Protein AF-A0A7S4S576-F1 (afdb_monomer)

pLDDT: mean 77.35, std 20.19, range [38.25, 96.44]

Structure (mmCIF, N/CA/C/O backbone):
data_AF-A0A7S4S576-F1
#
_entry.id   AF-A0A7S4S576-F1
#
loop_
_atom_site.group_PDB
_atom_site.id
_atom_site.type_symbol
_atom_site.label_atom_id
_atom_site.label_alt_id
_atom_site.label_comp_id
_atom_site.label_asym_id
_atom_site.label_entity_id
_atom_site.label_seq_id
_atom_site.pdbx_PDB_ins_code
_atom_site.Cartn_x
_atom_site.Cartn_y
_atom_site.Cartn_z
_atom_site.occupancy
_atom_site.B_iso_or_equiv
_atom_site.auth_seq_id
_atom_site.auth_comp_id
_atom_site.auth_asym_id
_atom_site.auth_atom_id
_atom_site.pdbx_PDB_model_num
ATOM 1 N N . SER A 1 1 ? 53.114 -14.884 49.083 1.00 39.44 1 SER A N 1
ATOM 2 C CA . SER A 1 1 ? 52.001 -15.703 48.583 1.00 39.44 1 SER A CA 1
ATOM 3 C C . SER A 1 1 ? 50.934 -14.810 47.983 1.00 39.44 1 SER A C 1
ATOM 5 O O . SER A 1 1 ? 50.549 -13.855 48.638 1.00 39.44 1 SER A O 1
ATOM 7 N N . SER A 1 2 ? 50.512 -15.163 46.766 1.00 42.34 2 SER A N 1
ATOM 8 C CA . SER A 1 2 ? 49.166 -14.981 46.192 1.00 42.34 2 SER A CA 1
ATOM 9 C C . SER A 1 2 ? 48.692 -13.582 45.751 1.00 42.34 2 SER A C 1
ATOM 11 O O . SER A 1 2 ? 48.389 -12.721 46.567 1.00 42.34 2 SER A O 1
ATOM 13 N N . LEU A 1 3 ? 48.513 -13.432 44.429 1.00 50.12 3 LEU A N 1
ATOM 14 C CA . LEU A 1 3 ? 47.457 -12.611 43.800 1.00 50.12 3 LEU A CA 1
ATOM 15 C C . LEU A 1 3 ? 46.070 -13.240 44.092 1.00 50.12 3 LEU A C 1
ATOM 17 O O . LEU A 1 3 ? 46.025 -14.435 44.406 1.00 50.12 3 LEU A O 1
ATOM 21 N N . PRO A 1 4 ? 44.949 -12.490 43.978 1.00 52.59 4 PRO A N 1
ATOM 22 C CA . PRO A 1 4 ? 44.206 -12.462 42.706 1.00 52.59 4 PRO A CA 1
ATOM 23 C C . PRO A 1 4 ? 43.511 -11.126 42.338 1.00 52.59 4 PRO A C 1
ATOM 25 O O . PRO A 1 4 ? 43.405 -10.187 43.119 1.00 52.59 4 PRO A O 1
ATOM 28 N N . SER A 1 5 ? 43.059 -11.104 41.082 1.00 44.25 5 SER A N 1
ATOM 29 C CA . SER A 1 5 ? 42.403 -10.067 40.274 1.00 44.25 5 SER A CA 1
ATOM 30 C C . SER A 1 5 ? 40.964 -9.690 40.681 1.00 44.25 5 SER A C 1
ATOM 32 O O . SER A 1 5 ? 40.234 -10.549 41.161 1.00 44.25 5 SER A O 1
ATOM 34 N N . THR A 1 6 ? 40.502 -8.469 40.348 1.00 47.59 6 THR A N 1
ATOM 35 C CA . THR A 1 6 ? 39.430 -8.141 39.354 1.00 47.59 6 THR A CA 1
ATOM 36 C C . THR A 1 6 ? 38.684 -6.814 39.619 1.00 47.59 6 THR A C 1
ATOM 38 O O . THR A 1 6 ? 38.317 -6.509 40.743 1.00 47.59 6 THR A O 1
ATOM 41 N N . SER A 1 7 ? 38.483 -6.067 38.517 1.00 45.81 7 SER A N 1
ATOM 42 C CA . SER A 1 7 ? 37.299 -5.311 38.042 1.00 45.81 7 SER A CA 1
ATOM 43 C C . SER A 1 7 ? 36.368 -4.578 39.027 1.00 45.81 7 SER A C 1
ATOM 45 O O . SER A 1 7 ? 35.829 -5.186 39.938 1.00 45.81 7 SER A O 1
ATOM 47 N N . PHE A 1 8 ? 36.063 -3.302 38.747 1.00 42.88 8 PHE A N 1
ATOM 48 C CA . PHE A 1 8 ? 34.756 -2.824 38.237 1.00 42.88 8 PHE A CA 1
ATOM 49 C C . PHE A 1 8 ? 34.680 -1.287 38.331 1.00 42.88 8 PHE A C 1
ATOM 51 O O . PHE A 1 8 ? 34.781 -0.701 39.405 1.00 42.88 8 PHE A O 1
ATOM 58 N N . GLN A 1 9 ? 34.502 -0.631 37.183 1.00 48.75 9 GLN A N 1
ATOM 59 C CA . GLN A 1 9 ? 34.238 0.807 37.065 1.00 48.75 9 GLN A CA 1
ATOM 60 C C . GLN A 1 9 ? 32.725 1.063 37.202 1.00 48.75 9 GLN A C 1
ATOM 62 O O . GLN A 1 9 ? 31.952 0.357 36.551 1.00 48.75 9 GLN A O 1
ATOM 67 N N . PRO A 1 10 ? 32.277 2.069 37.970 1.00 40.66 10 PRO A N 1
ATOM 68 C CA . PRO A 1 10 ? 30.879 2.480 37.971 1.00 40.66 10 PRO A CA 1
ATOM 69 C C . PRO A 1 10 ? 30.550 3.407 36.790 1.00 40.66 10 PRO A C 1
ATOM 71 O O . PRO A 1 10 ? 31.317 4.302 36.433 1.00 40.66 10 PRO A O 1
ATOM 74 N N . SER A 1 11 ? 29.381 3.165 36.198 1.00 46.47 11 SER A N 1
ATOM 75 C CA . SER A 1 11 ? 28.742 3.964 35.154 1.00 46.47 11 SER A CA 1
ATOM 76 C C . SER A 1 11 ? 28.080 5.220 35.724 1.00 46.47 11 SER A C 1
ATOM 78 O O . SER A 1 11 ? 27.386 5.149 36.737 1.00 46.47 11 SER A O 1
ATOM 80 N N . SER A 1 12 ? 28.183 6.335 35.004 1.00 41.62 12 SER A N 1
ATOM 81 C CA . SER A 1 12 ? 27.237 7.450 35.108 1.00 41.62 12 SER A CA 1
ATOM 82 C C . SER A 1 12 ? 27.223 8.265 33.809 1.00 41.62 12 SER A C 1
ATOM 84 O O . SER A 1 12 ? 28.162 8.979 33.475 1.00 41.62 12 SER A O 1
ATOM 86 N N . SER A 1 13 ? 26.126 8.146 33.063 1.00 48.62 13 SER A N 1
ATOM 87 C CA . SER A 1 13 ? 25.618 9.182 32.153 1.00 48.62 13 SER A CA 1
ATOM 88 C C . SER A 1 13 ? 24.365 9.763 32.818 1.00 48.62 13 SER A C 1
ATOM 90 O O . SER A 1 13 ? 23.641 8.990 33.454 1.00 48.62 13 SER A O 1
ATOM 92 N N . PRO A 1 14 ? 24.105 11.084 32.744 1.00 46.09 14 PRO A N 1
ATOM 93 C CA . PRO A 1 14 ? 23.394 11.605 31.569 1.00 46.09 14 PRO A CA 1
ATOM 94 C C . PRO A 1 14 ? 23.724 13.056 31.131 1.00 46.09 14 PRO A C 1
ATOM 96 O O . PRO A 1 14 ? 24.272 13.851 31.886 1.00 46.09 14 PRO A O 1
ATOM 99 N N . SER A 1 15 ? 23.258 13.358 29.906 1.00 44.56 15 SER A N 1
ATOM 100 C CA . SER A 1 15 ? 22.878 14.650 29.291 1.00 44.56 15 SER A CA 1
ATOM 101 C C . SER A 1 15 ? 23.902 15.782 29.150 1.00 44.56 15 SER A C 1
ATOM 103 O O . SER A 1 15 ? 24.387 16.322 30.135 1.00 44.56 15 SER A O 1
ATOM 105 N N . THR A 1 16 ? 24.093 16.285 27.918 1.00 38.25 16 THR A N 1
ATOM 106 C CA . THR A 1 16 ? 23.452 17.520 27.383 1.00 38.25 16 THR A CA 1
ATOM 107 C C . THR A 1 16 ? 23.857 17.718 25.902 1.00 38.25 16 THR A C 1
ATOM 109 O O . THR A 1 16 ? 25.014 17.512 25.548 1.00 38.25 16 THR A O 1
ATOM 112 N N . ALA A 1 17 ? 22.908 18.088 25.030 1.00 42.53 17 ALA A N 1
ATOM 113 C CA . ALA A 1 17 ? 23.120 18.429 23.610 1.00 42.53 17 ALA A CA 1
ATOM 114 C C . ALA A 1 17 ? 23.932 19.738 23.423 1.00 42.53 17 ALA A C 1
ATOM 116 O O . ALA A 1 17 ? 24.035 20.522 24.368 1.00 42.53 17 ALA A O 1
ATOM 117 N N . PRO A 1 18 ? 24.458 20.032 22.213 1.00 40.47 18 PRO A N 1
ATOM 118 C CA . PRO A 1 18 ? 23.674 20.896 21.323 1.00 40.47 18 PRO A CA 1
ATOM 119 C C . PRO A 1 18 ? 23.782 20.587 19.815 1.00 40.47 18 PRO A C 1
ATOM 121 O O . PRO A 1 18 ? 24.703 19.944 19.321 1.00 40.47 18 PRO A O 1
ATOM 124 N N . SER A 1 19 ? 22.793 21.122 19.099 1.00 52.09 19 SER A N 1
ATOM 125 C CA . SER A 1 19 ? 22.670 21.221 17.644 1.00 52.09 19 SER A CA 1
ATOM 126 C C . SER A 1 19 ? 23.897 21.876 16.992 1.00 52.09 19 SER A C 1
ATOM 128 O O . SER A 1 19 ? 24.362 22.917 17.456 1.00 52.09 19 SER A O 1
ATOM 130 N N . SER A 1 20 ? 24.409 21.301 15.901 1.00 41.75 20 SER A N 1
ATOM 131 C CA . SER A 1 20 ? 25.356 21.959 14.988 1.00 41.75 20 SER A CA 1
ATOM 132 C C . SER A 1 20 ? 25.255 21.345 13.591 1.00 41.75 20 SER A C 1
ATOM 134 O O . SER A 1 20 ? 25.774 20.270 13.306 1.00 41.75 20 SER A O 1
ATOM 136 N N . GLN A 1 21 ? 24.554 22.063 12.723 1.00 51.69 21 GLN A N 1
ATOM 137 C CA . GLN A 1 21 ? 24.575 21.909 11.274 1.00 51.69 21 GLN A CA 1
ATOM 138 C C . GLN A 1 21 ? 25.981 22.247 10.738 1.00 51.69 21 GLN A C 1
ATOM 140 O O . GLN A 1 21 ? 26.511 23.295 11.109 1.00 51.69 21 GLN A O 1
ATOM 145 N N . PRO A 1 22 ? 26.594 21.453 9.842 1.00 43.06 22 PRO A N 1
ATOM 146 C CA . PRO A 1 22 ? 27.801 21.892 9.158 1.00 43.06 22 PRO A CA 1
ATOM 147 C C . PRO A 1 22 ? 27.434 22.657 7.878 1.00 43.06 22 PRO A C 1
ATOM 149 O O . PRO A 1 22 ? 26.971 22.087 6.893 1.00 43.06 22 PRO A O 1
ATOM 152 N N . THR A 1 23 ? 27.669 23.968 7.877 1.00 51.59 23 THR A N 1
ATOM 153 C CA . THR A 1 23 ? 27.892 24.752 6.654 1.00 51.59 23 THR A CA 1
ATOM 154 C C . THR A 1 23 ? 29.330 24.545 6.196 1.00 51.59 23 THR A C 1
ATOM 156 O O . THR A 1 23 ? 30.249 24.990 6.882 1.00 51.59 23 THR A O 1
ATOM 159 N N . ILE A 1 24 ? 29.543 23.932 5.030 1.00 48.00 24 ILE A N 1
ATOM 160 C CA . ILE A 1 24 ? 30.829 24.019 4.328 1.00 48.00 24 ILE A CA 1
ATOM 161 C C . ILE A 1 24 ? 30.565 24.508 2.909 1.00 48.00 24 ILE A C 1
ATOM 163 O O . ILE A 1 24 ? 30.046 23.801 2.049 1.00 48.00 24 ILE A O 1
ATOM 167 N N . SER A 1 25 ? 30.903 25.779 2.730 1.00 46.66 25 SER A N 1
ATOM 168 C CA . SER A 1 25 ? 31.017 26.459 1.453 1.00 46.66 25 SER A CA 1
ATOM 169 C C . SER A 1 25 ? 32.201 25.884 0.671 1.00 46.66 25 SER A C 1
ATOM 171 O O . SER A 1 25 ? 33.268 25.666 1.243 1.00 46.66 25 SER A O 1
ATOM 173 N N . SER A 1 26 ? 32.003 25.718 -0.641 1.00 57.19 26 SER A N 1
ATOM 174 C CA . SER A 1 26 ? 33.016 25.609 -1.707 1.00 57.19 26 SER A CA 1
ATOM 175 C C . SER A 1 26 ? 34.068 24.488 -1.620 1.00 57.19 26 SER A C 1
ATOM 177 O O . SER A 1 26 ? 35.038 24.638 -0.892 1.00 57.19 26 SER A O 1
ATOM 179 N N . LEU A 1 27 ? 33.924 23.441 -2.458 1.00 47.84 27 LEU A N 1
ATOM 180 C CA . LEU A 1 27 ? 34.977 22.641 -3.140 1.00 47.84 27 LEU A CA 1
ATOM 181 C C . LEU A 1 27 ? 34.299 21.636 -4.126 1.00 47.84 27 LEU A C 1
ATOM 183 O O . LEU A 1 27 ? 33.087 21.439 -4.031 1.00 47.84 27 LEU A O 1
ATOM 187 N N . PRO A 1 28 ? 35.003 21.106 -5.151 1.00 45.19 28 PRO A N 1
ATOM 188 C CA . PRO A 1 28 ? 34.437 20.805 -6.469 1.00 45.19 28 PRO A CA 1
ATOM 189 C C . PRO A 1 28 ? 33.533 19.571 -6.492 1.00 45.19 28 PRO A C 1
ATOM 191 O O . PRO A 1 28 ? 33.747 18.607 -5.757 1.00 45.19 28 PRO A O 1
ATOM 194 N N . SER A 1 29 ? 32.561 19.599 -7.408 1.00 52.09 29 SER A N 1
ATOM 195 C CA . SER A 1 29 ? 31.660 18.502 -7.764 1.00 52.09 29 SER A CA 1
ATOM 196 C C . SER A 1 29 ? 32.436 17.227 -8.096 1.00 52.09 29 SER A C 1
ATOM 198 O O . SER A 1 29 ? 32.754 16.953 -9.249 1.00 52.09 29 SER A O 1
ATOM 200 N N . THR A 1 30 ? 32.728 16.429 -7.076 1.00 42.47 30 THR A N 1
ATOM 201 C CA . THR A 1 30 ? 33.168 15.049 -7.245 1.00 42.47 30 THR A CA 1
ATOM 202 C C . THR A 1 30 ? 31.976 14.216 -6.824 1.00 42.47 30 THR A C 1
ATOM 204 O O . THR A 1 30 ? 31.694 14.053 -5.640 1.00 42.47 30 THR A O 1
ATOM 207 N N . SER A 1 31 ? 31.197 13.796 -7.817 1.00 55.12 31 SER A N 1
ATOM 208 C CA . SER A 1 31 ? 30.020 12.952 -7.666 1.00 55.12 31 SER A CA 1
ATOM 209 C C . SER A 1 31 ? 30.418 11.587 -7.103 1.00 55.12 31 SER A C 1
ATOM 211 O O . SER A 1 31 ? 30.562 10.612 -7.836 1.00 55.12 31 SER A O 1
ATOM 213 N N . PHE A 1 32 ? 30.589 11.507 -5.788 1.00 52.88 32 PHE A N 1
ATOM 214 C CA . PHE A 1 32 ? 30.505 10.255 -5.054 1.00 52.88 32 PHE A CA 1
ATOM 215 C C . PHE A 1 32 ? 29.022 9.944 -4.848 1.00 52.88 32 PHE A C 1
ATOM 217 O O . PHE A 1 32 ? 28.446 10.192 -3.793 1.00 52.88 32 PHE A O 1
ATOM 224 N N . GLN A 1 33 ? 28.375 9.435 -5.897 1.00 58.28 33 GLN A N 1
ATOM 225 C CA . GLN A 1 33 ? 27.157 8.659 -5.700 1.00 58.28 33 GLN A CA 1
ATOM 226 C C . GLN A 1 33 ? 27.573 7.331 -5.057 1.00 58.28 33 GLN A C 1
ATOM 228 O O . GLN A 1 33 ? 28.319 6.582 -5.693 1.00 58.28 33 GLN A O 1
ATOM 233 N N . PRO A 1 34 ? 27.106 6.980 -3.846 1.00 48.50 34 PRO A N 1
ATOM 234 C CA . PRO A 1 34 ? 27.117 5.582 -3.450 1.00 48.50 34 PRO A CA 1
ATOM 235 C C . PRO A 1 34 ? 26.225 4.833 -4.450 1.00 48.50 34 PRO A C 1
ATOM 237 O O . PRO A 1 34 ? 25.020 5.060 -4.517 1.00 48.50 34 PRO A O 1
ATOM 240 N N . SER A 1 35 ? 26.825 3.982 -5.286 1.00 59.03 35 SER A N 1
ATOM 241 C CA . SER A 1 35 ? 26.147 3.236 -6.360 1.00 59.03 35 SER A CA 1
ATOM 242 C C . SER A 1 35 ? 25.267 2.084 -5.857 1.00 59.03 35 SER A C 1
ATOM 244 O O . SER A 1 35 ? 24.901 1.188 -6.610 1.00 59.03 35 SER A O 1
ATOM 246 N N . SER A 1 36 ? 24.920 2.085 -4.578 1.00 56.31 36 SER A N 1
ATOM 247 C CA . SER A 1 36 ? 24.069 1.083 -3.953 1.00 56.31 36 SER A CA 1
ATOM 248 C C . SER A 1 36 ? 23.255 1.787 -2.882 1.00 56.31 36 SER A C 1
ATOM 250 O O . SER A 1 36 ? 23.717 2.009 -1.764 1.00 56.31 36 SER A O 1
ATOM 252 N N . SER A 1 37 ? 22.037 2.194 -3.247 1.00 56.44 37 SER A N 1
ATOM 253 C CA . SER A 1 37 ? 21.024 2.530 -2.252 1.00 56.44 37 SER A CA 1
ATOM 254 C C . SER A 1 37 ? 20.954 1.367 -1.258 1.00 56.44 37 SER A C 1
ATOM 256 O O . SER A 1 37 ? 20.862 0.217 -1.697 1.00 56.44 37 SER A O 1
ATOM 258 N N . PRO A 1 38 ? 21.061 1.619 0.055 1.00 61.25 38 PRO A N 1
ATOM 259 C CA . PRO A 1 38 ? 20.952 0.542 1.021 1.00 61.25 38 PRO A CA 1
ATOM 260 C C . PRO A 1 38 ? 19.567 -0.098 0.887 1.00 61.25 38 PRO A C 1
ATOM 262 O O . PRO A 1 38 ? 18.600 0.584 0.556 1.00 61.25 38 PRO A O 1
ATOM 265 N N . SER A 1 39 ? 19.461 -1.401 1.138 1.00 58.50 39 SER A N 1
ATOM 266 C CA . SER A 1 39 ? 18.234 -2.185 0.916 1.00 58.50 39 SER A CA 1
ATOM 267 C C . SER A 1 39 ? 17.010 -1.697 1.701 1.00 58.50 39 SER A C 1
ATOM 269 O O . SER A 1 39 ? 15.892 -2.074 1.374 1.00 58.50 39 SER A O 1
ATOM 271 N N . TRP A 1 40 ? 17.209 -0.858 2.721 1.00 62.50 40 TRP A N 1
ATOM 272 C CA . TRP A 1 40 ? 16.141 -0.236 3.505 1.00 62.50 40 TRP A CA 1
ATOM 273 C C . TRP A 1 40 ? 15.643 1.098 2.921 1.00 62.50 40 TRP A C 1
ATOM 275 O O . TRP A 1 40 ? 14.611 1.611 3.348 1.00 62.50 40 TRP A O 1
ATOM 285 N N . ALA A 1 41 ? 16.353 1.688 1.954 1.00 78.62 41 ALA A N 1
ATOM 286 C CA . ALA A 1 41 ? 15.941 2.943 1.341 1.00 78.62 41 ALA A CA 1
ATOM 287 C C . ALA A 1 41 ? 14.837 2.704 0.301 1.00 78.62 41 ALA A C 1
ATOM 289 O O . ALA A 1 41 ? 15.038 2.005 -0.691 1.00 78.62 41 ALA A O 1
ATOM 290 N N . LEU A 1 42 ? 13.687 3.353 0.492 1.00 84.31 42 LEU A N 1
ATOM 291 C CA . LEU A 1 42 ? 12.585 3.322 -0.470 1.00 84.31 42 LEU A CA 1
ATOM 292 C C . LEU A 1 42 ? 12.989 3.988 -1.797 1.00 84.31 42 LEU A C 1
ATOM 294 O O . LEU A 1 42 ? 13.442 5.141 -1.814 1.00 84.31 42 LEU A O 1
ATOM 298 N N . SER A 1 43 ? 12.744 3.305 -2.915 1.00 87.00 43 SER A N 1
ATOM 299 C CA . SER A 1 43 ? 12.786 3.885 -4.259 1.00 87.00 43 SER A CA 1
ATOM 300 C C . SER A 1 43 ? 11.766 5.026 -4.405 1.00 87.00 43 SER A C 1
ATOM 302 O O . SER A 1 43 ? 10.801 5.119 -3.638 1.00 87.00 43 SER A O 1
ATOM 304 N N . PRO A 1 44 ? 11.917 5.905 -5.413 1.00 88.19 44 PRO A N 1
ATOM 305 C CA . PRO A 1 44 ? 10.939 6.959 -5.679 1.00 88.19 44 PRO A CA 1
ATOM 306 C C . PRO A 1 44 ? 9.510 6.436 -5.870 1.00 88.19 44 PRO A C 1
ATOM 308 O O . PRO A 1 44 ? 8.559 7.115 -5.491 1.00 88.19 44 PRO A O 1
ATOM 311 N N . THR A 1 45 ? 9.350 5.240 -6.439 1.00 87.56 45 THR A N 1
ATOM 312 C CA . THR A 1 45 ? 8.034 4.617 -6.608 1.00 87.56 45 THR A CA 1
ATOM 313 C C . THR A 1 45 ? 7.486 4.141 -5.271 1.00 87.56 45 THR A C 1
ATOM 315 O O . THR A 1 45 ? 6.377 4.524 -4.920 1.00 87.56 45 THR A O 1
ATOM 318 N N . GLN A 1 46 ? 8.288 3.427 -4.477 1.00 89.56 46 GLN A N 1
ATOM 319 C CA . GLN A 1 46 ? 7.892 2.959 -3.143 1.00 89.56 46 GLN A CA 1
ATOM 320 C C . GLN A 1 46 ? 7.489 4.106 -2.210 1.00 89.56 46 GLN A C 1
ATOM 322 O O . GLN A 1 46 ? 6.589 3.948 -1.389 1.00 89.56 46 GLN A O 1
ATOM 327 N N . LYS A 1 47 ? 8.121 5.281 -2.333 1.00 91.19 47 LYS A N 1
ATOM 328 C CA . LYS A 1 47 ? 7.709 6.481 -1.585 1.00 91.19 47 LYS A CA 1
ATOM 329 C C . LYS A 1 47 ? 6.286 6.910 -1.943 1.00 91.19 47 LYS A C 1
ATOM 331 O O . LYS A 1 47 ? 5.486 7.149 -1.046 1.00 91.19 47 LYS A O 1
ATOM 336 N N . LYS A 1 48 ? 5.952 6.939 -3.237 1.00 92.38 48 LYS A N 1
ATOM 337 C CA . LYS A 1 48 ? 4.595 7.259 -3.705 1.00 92.38 48 LYS A CA 1
ATOM 338 C C . LYS A 1 48 ? 3.585 6.195 -3.287 1.00 92.38 48 LYS A C 1
ATOM 340 O O . LYS A 1 48 ? 2.494 6.542 -2.857 1.00 92.38 48 LYS A O 1
ATOM 345 N N . GLU A 1 49 ? 3.947 4.915 -3.383 1.00 93.06 49 GLU A N 1
ATOM 346 C CA . GLU A 1 49 ? 3.092 3.814 -2.921 1.00 93.06 49 GLU A CA 1
ATOM 347 C C . GLU A 1 49 ? 2.784 3.968 -1.426 1.00 93.06 49 GLU A C 1
ATOM 349 O O . GLU A 1 49 ? 1.621 3.971 -1.031 1.00 93.06 49 GLU A O 1
ATOM 354 N N . ARG A 1 50 ? 3.812 4.222 -0.607 1.00 93.69 50 ARG A N 1
ATOM 355 C CA . ARG A 1 50 ? 3.661 4.480 0.829 1.00 93.69 50 ARG A CA 1
ATOM 356 C C . ARG A 1 50 ? 2.758 5.682 1.116 1.00 93.69 50 ARG A C 1
ATOM 358 O O . ARG A 1 50 ? 1.892 5.586 1.977 1.00 93.69 50 ARG A O 1
ATOM 365 N N . GLU A 1 51 ? 2.920 6.795 0.403 1.00 94.12 51 GLU A N 1
ATOM 366 C CA . GLU A 1 51 ? 2.042 7.970 0.539 1.00 94.12 51 GLU A CA 1
ATOM 367 C C . GLU A 1 51 ? 0.574 7.643 0.248 1.00 94.12 51 GLU A C 1
ATOM 369 O O . GLU A 1 51 ? -0.320 8.087 0.971 1.00 94.12 51 GLU A O 1
ATOM 374 N N . VAL A 1 52 ? 0.316 6.834 -0.780 1.00 94.81 52 VAL A N 1
ATOM 375 C CA . VAL A 1 52 ? -1.038 6.380 -1.118 1.00 94.81 52 VAL A CA 1
ATOM 376 C C . VAL A 1 52 ? -1.602 5.478 -0.031 1.00 94.81 52 VAL A C 1
ATOM 378 O O . VAL A 1 52 ? -2.744 5.676 0.376 1.00 94.81 52 VAL A O 1
ATOM 381 N N . LEU A 1 53 ? -0.810 4.541 0.493 1.00 94.75 53 LEU A N 1
ATOM 382 C CA . LEU A 1 53 ? -1.235 3.699 1.609 1.00 94.75 53 LEU A CA 1
ATOM 383 C C . LEU A 1 53 ? -1.577 4.559 2.840 1.00 94.75 53 LEU A C 1
ATOM 385 O O . LEU A 1 53 ? -2.664 4.424 3.393 1.00 94.75 53 LEU A O 1
ATOM 389 N N . MET A 1 54 ? -0.750 5.542 3.208 1.00 94.88 54 MET A N 1
ATOM 390 C CA . MET A 1 54 ? -1.069 6.470 4.309 1.00 94.88 54 MET A CA 1
ATOM 391 C C . MET A 1 54 ? -2.364 7.267 4.061 1.00 94.88 54 MET A C 1
ATOM 393 O O . MET A 1 54 ? -3.137 7.527 4.989 1.00 94.88 54 MET A O 1
ATOM 397 N N . LYS A 1 55 ? -2.662 7.622 2.805 1.00 94.88 55 LYS A N 1
ATOM 398 C CA . LYS A 1 55 ? -3.958 8.217 2.445 1.00 94.88 55 LYS A CA 1
ATOM 399 C C . LYS A 1 55 ? -5.115 7.236 2.616 1.00 94.88 55 LYS A C 1
ATOM 401 O O . LYS A 1 55 ? -6.162 7.644 3.106 1.00 94.88 55 LYS A O 1
ATOM 406 N N . ILE A 1 56 ? -4.959 5.963 2.250 1.00 93.62 56 ILE A N 1
ATOM 407 C CA . ILE A 1 56 ? -5.989 4.934 2.488 1.00 93.62 56 ILE A CA 1
ATOM 408 C C . ILE A 1 56 ? -6.250 4.812 3.987 1.00 93.62 56 ILE A C 1
ATOM 410 O O . ILE A 1 56 ? -7.403 4.876 4.406 1.00 93.62 56 ILE A O 1
ATOM 414 N N . PHE A 1 57 ? -5.188 4.725 4.788 1.00 95.06 57 PHE A N 1
ATOM 415 C CA . PHE A 1 57 ? -5.272 4.674 6.244 1.00 95.06 57 PHE A CA 1
ATOM 416 C C . PHE A 1 57 ? -6.091 5.839 6.804 1.00 95.06 57 PHE A C 1
ATOM 418 O O . PHE A 1 57 ? -7.116 5.640 7.447 1.00 95.06 57 PHE A O 1
ATOM 425 N N . THR A 1 58 ? -5.698 7.072 6.491 1.00 95.31 58 THR A N 1
ATOM 426 C CA . THR A 1 58 ? -6.378 8.271 7.007 1.00 95.31 58 THR A CA 1
ATOM 427 C C . THR A 1 58 ? -7.809 8.433 6.477 1.00 95.31 58 THR A C 1
ATOM 429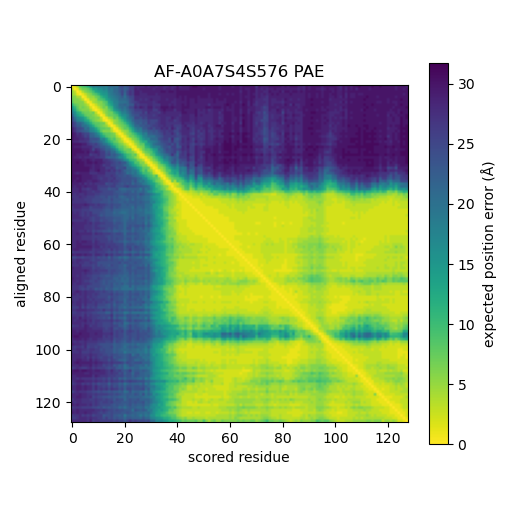 O O . THR A 1 58 ? -8.699 8.808 7.234 1.00 95.31 58 THR A O 1
ATOM 432 N N . SER A 1 59 ? -8.067 8.111 5.205 1.00 95.31 59 SER A N 1
ATOM 433 C CA . SER A 1 59 ? -9.392 8.267 4.571 1.00 95.31 59 SER A CA 1
ATOM 434 C C . SER A 1 59 ? -10.409 7.184 4.929 1.00 95.31 59 SER A C 1
ATOM 436 O O . SER A 1 59 ? -11.609 7.409 4.763 1.00 95.31 59 SER A O 1
ATOM 438 N N . THR A 1 60 ? -9.954 6.027 5.413 1.00 94.44 60 THR A N 1
ATOM 439 C CA . THR A 1 60 ? -10.833 4.911 5.798 1.00 94.44 60 THR A CA 1
ATOM 440 C C . THR A 1 60 ? -10.849 4.646 7.305 1.00 94.44 60 THR A C 1
ATOM 442 O O . THR A 1 60 ? -11.249 3.566 7.748 1.00 94.44 60 THR A O 1
ATOM 445 N N . GLY A 1 61 ? -10.419 5.632 8.098 1.00 94.38 61 GLY A N 1
ATOM 446 C CA . GLY A 1 61 ? -10.498 5.587 9.556 1.00 94.38 61 GLY A CA 1
ATOM 447 C C . GLY A 1 61 ? -9.523 4.602 10.198 1.00 94.38 61 GLY A C 1
ATOM 448 O O . GLY A 1 61 ? -9.912 3.910 11.131 1.00 94.38 61 GLY A O 1
ATOM 449 N N . GLY A 1 62 ? -8.279 4.558 9.716 1.00 93.62 62 GLY A N 1
ATOM 450 C CA . GLY A 1 62 ? -7.185 3.661 10.113 1.00 93.62 62 GLY A CA 1
ATOM 451 C C . GLY A 1 62 ? -6.986 3.417 11.605 1.00 93.62 62 GLY A C 1
ATOM 452 O O . GLY A 1 62 ? -6.638 2.315 12.025 1.00 93.62 62 GLY A O 1
ATOM 453 N N . GLU A 1 63 ? -7.258 4.425 12.427 1.00 93.62 63 GLU A N 1
ATOM 454 C CA . GLU A 1 63 ? -7.176 4.320 13.887 1.00 93.62 63 GLU A CA 1
ATOM 455 C C . GLU A 1 63 ? -8.247 3.397 14.495 1.00 93.62 63 GLU A C 1
ATOM 457 O O . GLU A 1 63 ? -8.072 2.904 15.603 1.00 93.62 63 GLU A O 1
ATOM 462 N N . ASN A 1 64 ? -9.346 3.150 13.775 1.00 95.06 64 ASN A N 1
ATOM 463 C CA . ASN A 1 64 ? -10.473 2.313 14.201 1.00 95.06 64 ASN A CA 1
ATOM 464 C C . ASN A 1 64 ? -10.502 0.947 13.501 1.00 95.06 64 ASN A C 1
ATOM 466 O O . ASN A 1 64 ? -11.478 0.206 13.638 1.00 95.06 64 ASN A O 1
ATOM 470 N N . TRP A 1 65 ? -9.480 0.626 12.707 1.00 95.94 65 TRP A N 1
ATOM 471 C CA . TRP A 1 65 ? -9.372 -0.690 12.091 1.00 95.94 65 TRP A CA 1
ATOM 472 C C . TRP A 1 65 ? -9.181 -1.770 13.155 1.00 95.94 65 TRP A C 1
ATOM 474 O O . TRP A 1 65 ? -8.663 -1.508 14.240 1.00 95.94 65 TRP A O 1
ATOM 484 N N . LEU A 1 66 ? -9.595 -2.997 12.839 1.00 96.44 66 LEU A N 1
ATOM 485 C CA . LEU A 1 66 ? -9.404 -4.127 13.753 1.00 96.44 66 LEU A CA 1
ATOM 486 C C . LEU A 1 66 ? -7.921 -4.479 13.905 1.00 96.44 66 LEU A C 1
ATOM 488 O O . LEU A 1 66 ? -7.485 -4.806 15.005 1.00 96.44 66 LEU A O 1
ATOM 492 N N . ASP A 1 67 ? -7.172 -4.407 12.807 1.00 95.62 67 ASP A N 1
ATOM 493 C CA . ASP A 1 67 ? -5.728 -4.589 12.776 1.00 95.62 67 ASP A CA 1
ATOM 494 C C . ASP A 1 67 ? -5.091 -3.525 11.872 1.00 95.62 67 ASP A C 1
ATOM 496 O O . ASP A 1 67 ? -5.343 -3.454 10.665 1.00 95.62 67 ASP A O 1
ATOM 500 N N . ASN A 1 68 ? -4.289 -2.659 12.482 1.00 95.12 68 ASN A N 1
ATOM 501 C CA . ASN A 1 68 ? -3.491 -1.636 11.818 1.00 95.12 68 ASN A CA 1
ATOM 502 C C . ASN A 1 68 ? -1.995 -1.797 12.115 1.00 95.12 68 ASN A C 1
ATOM 504 O O . ASN A 1 68 ? -1.236 -0.832 12.031 1.00 95.12 68 ASN A O 1
ATOM 508 N N . THR A 1 69 ? -1.554 -3.014 12.436 1.00 94.88 69 THR A N 1
ATOM 509 C CA . THR A 1 69 ? -0.158 -3.292 12.788 1.00 94.88 69 THR A CA 1
ATOM 510 C C . THR A 1 69 ? 0.804 -2.809 11.697 1.00 94.88 69 THR A C 1
ATOM 512 O O . THR A 1 69 ? 0.615 -3.092 10.509 1.00 94.88 69 THR A O 1
ATOM 515 N N . GLY A 1 70 ? 1.821 -2.049 12.109 1.00 93.19 70 GLY A N 1
ATOM 516 C CA . GLY A 1 70 ? 2.858 -1.479 11.242 1.00 93.19 70 GLY A CA 1
ATOM 517 C C . GLY A 1 70 ? 2.432 -0.229 10.464 1.00 93.19 70 GLY A C 1
ATOM 518 O O . GLY A 1 70 ? 3.284 0.536 10.014 1.00 93.19 70 GLY A O 1
ATOM 519 N N . TRP A 1 71 ? 1.134 0.049 10.316 1.00 94.62 71 TRP A N 1
ATOM 520 C CA . TRP A 1 71 ? 0.680 1.223 9.571 1.00 94.62 71 TRP A CA 1
ATOM 521 C C . TRP A 1 71 ? 1.181 2.518 10.220 1.00 94.62 71 TRP A C 1
ATOM 523 O O . TRP A 1 71 ? 1.131 2.680 11.433 1.00 94.62 71 TRP A O 1
ATOM 533 N N . MET A 1 72 ? 1.640 3.462 9.390 1.00 90.88 72 MET A N 1
ATOM 534 C CA . MET A 1 72 ? 2.240 4.746 9.802 1.00 90.88 72 MET A CA 1
ATOM 535 C C . MET A 1 72 ? 3.607 4.649 10.511 1.00 90.88 72 MET A C 1
ATOM 537 O O . MET A 1 72 ? 4.192 5.691 10.801 1.00 90.88 72 MET A O 1
ATOM 541 N N . GLU A 1 73 ? 4.184 3.457 10.699 1.00 89.94 73 GLU A N 1
ATOM 542 C CA . GLU A 1 73 ? 5.514 3.304 11.306 1.00 89.94 73 GLU A CA 1
ATOM 543 C C . GLU A 1 73 ? 6.628 3.791 10.367 1.00 89.94 73 GLU A C 1
ATOM 545 O O . GLU A 1 73 ? 6.850 3.252 9.279 1.00 89.94 73 GLU A O 1
ATOM 550 N N . GLU A 1 74 ? 7.361 4.835 10.764 1.00 83.69 74 GLU A N 1
ATOM 551 C CA . GLU A 1 74 ? 8.420 5.459 9.949 1.00 83.69 74 GLU A CA 1
ATOM 552 C C . GLU A 1 74 ? 9.592 4.516 9.665 1.00 83.69 74 GLU A C 1
ATOM 554 O O . GLU A 1 74 ? 10.146 4.527 8.563 1.00 83.69 74 GLU A O 1
ATOM 559 N N . ASN A 1 75 ? 9.912 3.664 10.639 1.00 84.69 75 ASN A N 1
ATOM 560 C CA . ASN A 1 75 ? 11.066 2.768 10.609 1.00 84.69 75 ASN A CA 1
ATOM 561 C C . ASN A 1 75 ? 10.805 1.451 9.866 1.00 84.69 75 ASN A C 1
ATOM 563 O O . ASN A 1 75 ? 11.742 0.683 9.656 1.00 84.69 75 ASN A O 1
ATOM 567 N N . GLU A 1 76 ? 9.558 1.189 9.476 1.00 86.50 76 GLU A N 1
ATOM 568 C CA . GLU A 1 76 ? 9.147 -0.068 8.859 1.00 86.50 76 GLU A CA 1
ATOM 569 C C . GLU A 1 76 ? 8.846 0.113 7.366 1.00 86.50 76 GLU A C 1
ATOM 571 O O . GLU A 1 76 ? 8.426 1.185 6.899 1.00 86.50 76 GLU A O 1
ATOM 576 N N . HIS A 1 77 ? 9.104 -0.935 6.582 1.00 89.94 77 HIS A N 1
ATOM 577 C CA . HIS A 1 77 ? 8.753 -0.930 5.173 1.00 89.94 77 HIS A CA 1
ATOM 578 C C . HIS A 1 77 ? 7.250 -1.174 5.041 1.00 89.94 77 HIS A C 1
ATOM 580 O O . HIS A 1 77 ? 6.692 -2.062 5.669 1.00 89.94 77 HIS A O 1
ATOM 586 N N . HIS A 1 78 ? 6.579 -0.459 4.139 1.00 92.12 78 HIS A N 1
ATOM 587 C CA . HIS A 1 78 ? 5.128 -0.597 3.955 1.00 92.12 78 HIS A CA 1
ATOM 588 C C . HIS A 1 78 ? 4.663 -1.987 3.482 1.00 92.12 78 HIS A C 1
ATOM 590 O O . HIS A 1 78 ? 3.469 -2.229 3.394 1.00 92.12 78 HIS A O 1
ATOM 596 N N . CYS A 1 79 ? 5.596 -2.882 3.152 1.00 92.44 79 CYS A N 1
ATOM 597 C CA . CYS A 1 79 ? 5.305 -4.265 2.770 1.00 92.44 79 CYS A CA 1
ATOM 598 C C . CYS A 1 79 ? 5.180 -5.187 3.984 1.00 92.44 79 CYS A C 1
ATOM 600 O O . CYS A 1 79 ? 4.691 -6.299 3.836 1.00 92.44 79 CYS A O 1
ATOM 602 N N . ASP A 1 80 ? 5.633 -4.724 5.148 1.00 93.06 80 ASP A N 1
ATOM 603 C CA . ASP A 1 80 ? 5.492 -5.424 6.421 1.00 93.06 80 ASP A CA 1
ATOM 604 C C . ASP A 1 80 ? 4.192 -5.006 7.138 1.00 93.06 80 ASP A C 1
ATOM 606 O O . ASP A 1 80 ? 3.798 -5.601 8.137 1.00 93.06 80 ASP A O 1
ATOM 610 N N . TRP A 1 81 ? 3.486 -3.998 6.607 1.00 95.25 81 TRP A N 1
ATOM 611 C CA . TRP A 1 81 ? 2.210 -3.538 7.147 1.00 95.25 81 TRP A CA 1
ATOM 612 C C . TRP A 1 81 ? 1.130 -4.602 7.007 1.00 95.25 81 TRP A C 1
ATOM 614 O O . TRP A 1 81 ? 1.051 -5.320 6.004 1.00 95.25 81 TRP A O 1
ATOM 624 N N . TYR A 1 82 ? 0.233 -4.645 7.992 1.00 95.25 82 TYR A N 1
ATOM 625 C CA . TYR A 1 82 ? -0.877 -5.583 7.979 1.00 95.25 82 TYR A CA 1
ATOM 626 C C . TYR A 1 82 ? -1.699 -5.465 6.689 1.00 95.25 82 TYR A C 1
ATOM 628 O O . TYR A 1 82 ? -2.173 -4.385 6.326 1.00 95.25 82 TYR A O 1
ATOM 636 N N . GLY A 1 83 ? -1.882 -6.601 6.015 1.00 94.88 83 GLY A N 1
ATOM 637 C CA . GLY A 1 83 ? -2.675 -6.694 4.796 1.00 94.88 83 GLY A CA 1
ATOM 638 C C . GLY A 1 83 ? -1.979 -6.173 3.540 1.00 94.88 83 GLY A C 1
ATOM 639 O O . GLY A 1 83 ? -2.619 -6.154 2.498 1.00 94.88 83 GLY A O 1
ATOM 640 N N . ILE A 1 84 ? -0.708 -5.768 3.574 1.00 95.88 84 ILE A N 1
ATOM 641 C CA . ILE A 1 84 ? 0.019 -5.367 2.363 1.00 95.88 84 ILE A CA 1
ATOM 642 C C . ILE A 1 84 ? 0.892 -6.519 1.880 1.00 95.88 84 ILE A C 1
ATOM 644 O O . ILE A 1 84 ? 1.692 -7.062 2.635 1.00 95.88 84 ILE A O 1
ATOM 648 N N . ALA A 1 85 ? 0.768 -6.878 0.602 1.00 94.12 85 ALA A N 1
ATOM 649 C CA . ALA A 1 85 ? 1.689 -7.804 -0.042 1.00 94.12 85 ALA A CA 1
ATOM 650 C C . ALA A 1 85 ? 2.436 -7.104 -1.172 1.00 94.12 85 ALA A C 1
ATOM 652 O O . ALA A 1 85 ? 1.850 -6.422 -2.022 1.00 94.12 85 ALA A O 1
ATOM 653 N N . CYS A 1 86 ? 3.744 -7.329 -1.209 1.00 92.38 86 CYS A N 1
ATOM 654 C CA . CYS A 1 86 ? 4.611 -6.776 -2.228 1.00 92.38 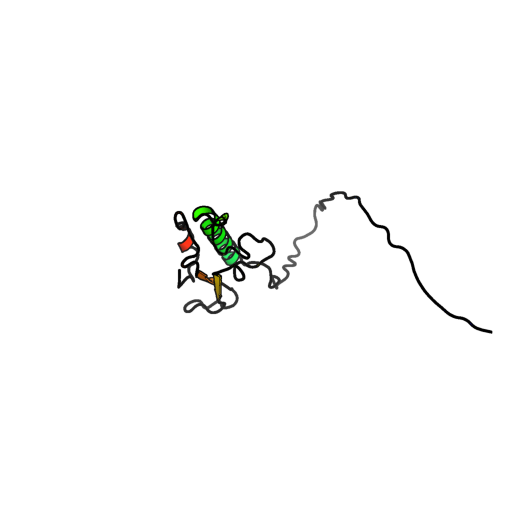86 CYS A CA 1
ATOM 655 C C . CYS A 1 86 ? 5.373 -7.857 -2.991 1.00 92.38 86 CYS A C 1
ATOM 657 O O . CYS A 1 86 ? 5.682 -8.921 -2.459 1.00 92.38 86 CYS A O 1
ATOM 659 N N . SER A 1 87 ? 5.722 -7.561 -4.241 1.00 90.00 87 SER A N 1
ATOM 660 C CA . SER A 1 87 ? 6.477 -8.464 -5.107 1.00 90.00 87 SER A CA 1
ATOM 661 C C . SER A 1 87 ? 7.583 -7.725 -5.853 1.00 90.00 87 SER A C 1
ATOM 663 O O . SER A 1 87 ? 7.408 -6.588 -6.289 1.00 90.00 87 SER A O 1
ATOM 665 N N . LEU A 1 88 ? 8.720 -8.403 -6.026 1.00 87.75 88 LEU A N 1
ATOM 666 C CA . LEU A 1 88 ? 9.802 -8.002 -6.937 1.00 87.75 88 LEU A CA 1
ATOM 667 C C . LEU A 1 88 ? 9.536 -8.439 -8.384 1.00 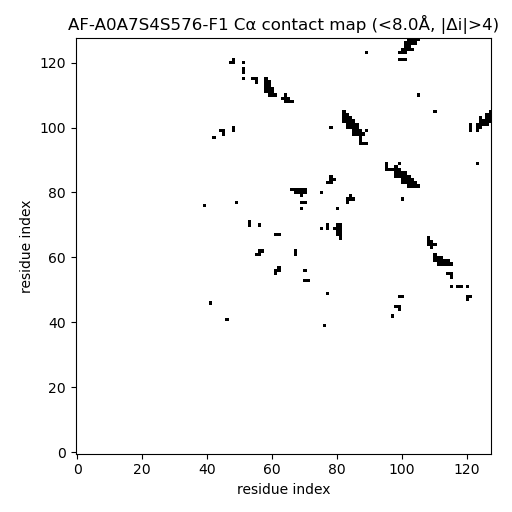87.75 88 LEU A C 1
ATOM 669 O O . LEU A 1 88 ? 10.149 -7.923 -9.317 1.00 87.75 88 LEU A O 1
ATOM 673 N N . TRP A 1 89 ? 8.651 -9.419 -8.579 1.00 85.75 89 TRP A N 1
ATOM 674 C CA . TRP A 1 89 ? 8.308 -9.945 -9.892 1.00 85.75 89 TRP A CA 1
ATOM 675 C C . TRP A 1 89 ? 6.916 -9.472 -10.297 1.00 85.75 89 TRP A C 1
ATOM 677 O O . TRP A 1 89 ? 5.900 -9.969 -9.802 1.00 85.75 89 TRP A O 1
ATOM 687 N N . ILE A 1 90 ? 6.886 -8.510 -11.218 1.00 85.00 90 ILE A N 1
ATOM 688 C CA . ILE A 1 90 ? 5.660 -7.963 -11.794 1.00 85.00 90 ILE A CA 1
ATOM 689 C C . ILE A 1 90 ? 5.602 -8.355 -13.277 1.00 85.00 90 ILE A C 1
ATOM 691 O O . ILE A 1 90 ? 6.355 -7.808 -14.081 1.00 85.00 90 ILE A O 1
ATOM 695 N N . PRO A 1 91 ? 4.720 -9.293 -13.675 1.00 81.75 91 PRO A N 1
ATOM 696 C CA . PRO A 1 91 ? 4.456 -9.594 -15.077 1.00 81.75 91 PRO A CA 1
ATOM 697 C C . PRO A 1 91 ? 4.281 -8.345 -15.939 1.00 81.75 91 PRO A C 1
ATOM 699 O O . PRO A 1 91 ? 3.463 -7.487 -15.620 1.00 81.75 91 PRO A O 1
ATOM 702 N N . GLY A 1 92 ? 5.035 -8.267 -17.035 1.00 79.50 92 GLY A N 1
ATOM 703 C CA . GLY A 1 92 ? 5.002 -7.133 -17.963 1.00 79.50 92 GLY A CA 1
ATOM 704 C C . GLY A 1 92 ? 5.972 -5.997 -17.626 1.00 79.50 92 GLY A C 1
ATOM 705 O O . GLY A 1 92 ? 6.182 -5.136 -18.475 1.00 79.50 92 GLY A O 1
ATOM 706 N N . LEU A 1 93 ? 6.612 -6.019 -16.453 1.00 78.50 93 LEU A N 1
ATOM 707 C CA . LEU A 1 93 ? 7.731 -5.141 -16.123 1.00 78.50 93 LEU A CA 1
ATOM 708 C C . LEU A 1 93 ? 9.051 -5.906 -16.263 1.00 78.50 93 LEU A C 1
ATOM 710 O O . LEU A 1 93 ? 9.211 -7.024 -15.784 1.00 78.50 93 LEU A O 1
ATOM 714 N N . ASN A 1 94 ? 10.004 -5.295 -16.957 1.00 73.56 94 ASN A N 1
ATOM 715 C CA . ASN A 1 94 ? 11.347 -5.818 -17.217 1.00 73.56 94 ASN A CA 1
ATOM 716 C C . ASN A 1 94 ? 12.366 -5.411 -16.134 1.00 73.56 94 ASN A C 1
ATOM 718 O O . ASN A 1 94 ? 13.551 -5.728 -16.241 1.00 73.56 94 ASN A O 1
ATOM 722 N N . ASN A 1 95 ? 11.915 -4.703 -15.097 1.00 66.75 95 ASN A N 1
ATOM 723 C CA . ASN A 1 95 ? 12.721 -4.177 -14.002 1.00 66.75 95 ASN A CA 1
ATOM 724 C C . ASN A 1 95 ? 12.413 -4.899 -12.678 1.00 66.75 95 ASN A C 1
ATOM 726 O O 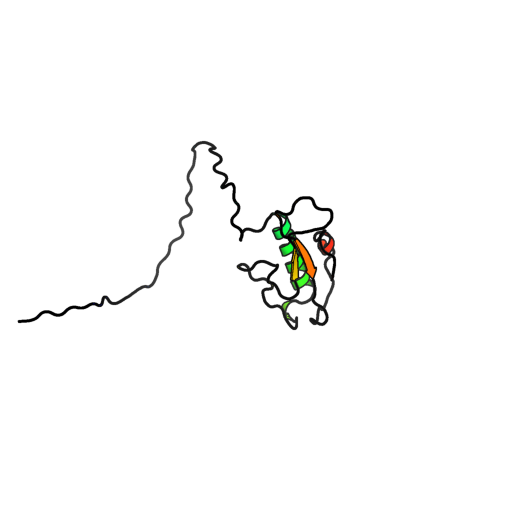. ASN A 1 95 ? 11.599 -4.442 -11.885 1.00 66.75 95 ASN A O 1
ATOM 730 N N . ASN A 1 96 ? 13.135 -5.986 -12.398 1.00 67.75 96 ASN A N 1
ATOM 731 C CA . ASN A 1 96 ? 12.984 -6.776 -11.162 1.00 67.75 96 ASN A CA 1
ATOM 732 C C . ASN A 1 96 ? 13.792 -6.228 -9.969 1.00 67.75 96 ASN A C 1
ATOM 734 O O . ASN A 1 96 ? 14.026 -6.942 -8.998 1.00 67.75 96 ASN A O 1
ATOM 738 N N . ASN A 1 97 ? 14.277 -4.988 -10.041 1.00 74.88 97 ASN A N 1
ATOM 739 C CA . ASN A 1 97 ? 15.106 -4.399 -8.983 1.00 74.88 97 ASN A CA 1
ATOM 740 C C . ASN A 1 97 ? 14.287 -3.586 -7.969 1.00 74.88 97 ASN A C 1
ATOM 742 O O . ASN A 1 97 ? 14.838 -2.815 -7.192 1.00 74.88 97 ASN A O 1
ATOM 746 N N . ASP A 1 98 ? 12.966 -3.682 -8.038 1.00 82.69 98 ASP A N 1
ATOM 747 C CA . ASP A 1 98 ? 12.074 -2.712 -7.434 1.00 82.69 98 ASP A CA 1
ATOM 748 C C . ASP A 1 98 ? 10.846 -3.443 -6.896 1.00 82.69 98 ASP A C 1
ATOM 750 O O . ASP A 1 98 ? 10.040 -3.969 -7.662 1.00 82.69 98 ASP A O 1
ATOM 754 N N . ILE A 1 99 ? 10.729 -3.516 -5.570 1.00 88.25 99 ILE A N 1
ATOM 755 C CA . ILE A 1 99 ? 9.577 -4.137 -4.918 1.00 88.25 99 ILE A CA 1
ATOM 756 C C . ILE A 1 99 ? 8.379 -3.189 -5.034 1.00 88.25 99 ILE A C 1
ATOM 758 O O . ILE A 1 99 ? 8.533 -1.966 -4.922 1.00 88.25 99 ILE A O 1
ATOM 762 N N . ARG A 1 100 ? 7.212 -3.752 -5.344 1.00 90.81 100 ARG A N 1
ATOM 763 C CA . ARG A 1 100 ? 5.965 -3.016 -5.583 1.00 90.81 100 ARG A CA 1
ATOM 764 C C . ARG A 1 100 ? 4.815 -3.656 -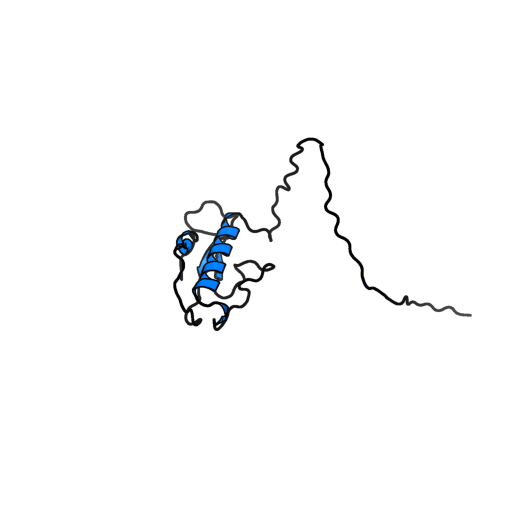4.841 1.00 90.81 100 ARG A C 1
ATOM 766 O O . ARG A 1 100 ? 4.802 -4.878 -4.683 1.00 90.81 100 ARG A O 1
ATOM 773 N N . VAL A 1 101 ? 3.838 -2.844 -4.459 1.00 93.44 101 VAL A N 1
ATOM 774 C CA . VAL A 1 101 ? 2.602 -3.336 -3.845 1.00 93.44 101 VAL A CA 1
ATOM 775 C C . VAL A 1 101 ? 1.779 -4.054 -4.911 1.00 93.44 101 VAL A C 1
ATOM 777 O O . VAL A 1 101 ? 1.441 -3.479 -5.948 1.00 93.44 101 VAL A O 1
ATOM 780 N N . VAL A 1 102 ? 1.475 -5.325 -4.662 1.00 94.44 102 VAL A N 1
ATOM 781 C CA . VAL A 1 102 ? 0.680 -6.165 -5.569 1.00 94.44 102 VAL A CA 1
ATOM 782 C C . VAL A 1 102 ? -0.682 -6.501 -5.002 1.00 94.44 102 VAL A 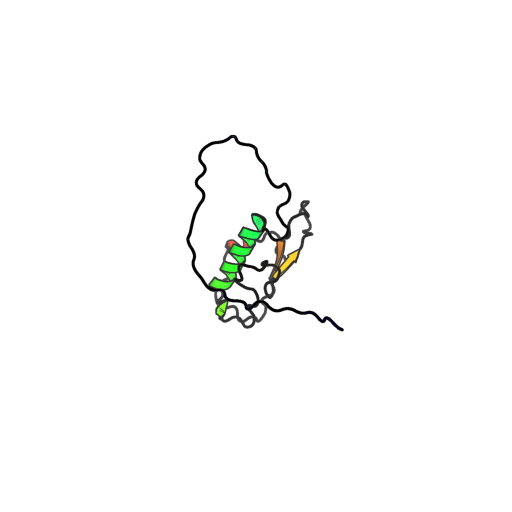C 1
ATOM 784 O O . VAL A 1 102 ? -1.616 -6.701 -5.775 1.00 94.44 102 VAL A O 1
ATOM 787 N N . GLU A 1 103 ? -0.827 -6.532 -3.682 1.00 94.75 103 GLU A N 1
ATOM 788 C CA . GLU A 1 103 ? -2.097 -6.857 -3.044 1.00 94.75 103 GLU A CA 1
ATOM 789 C C . GLU A 1 103 ? -2.286 -6.027 -1.778 1.00 94.75 103 GLU A C 1
ATOM 791 O O . GLU A 1 103 ? -1.335 -5.751 -1.043 1.00 94.75 103 GLU A O 1
ATOM 796 N N . ILE A 1 104 ? -3.534 -5.635 -1.543 1.00 94.94 104 ILE A N 1
ATOM 797 C CA . ILE A 1 104 ? -4.000 -5.023 -0.305 1.00 94.94 104 ILE A CA 1
ATOM 798 C C . ILE A 1 104 ? -5.166 -5.887 0.171 1.00 94.94 104 ILE A C 1
ATOM 800 O O . ILE A 1 104 ? -6.162 -6.019 -0.523 1.00 94.94 104 ILE A O 1
ATOM 804 N N . LEU A 1 105 ? -5.049 -6.502 1.338 1.00 94.38 105 LEU A N 1
ATOM 805 C CA . LEU A 1 105 ? -6.056 -7.371 1.924 1.00 94.38 105 LEU A CA 1
ATOM 806 C C . LEU A 1 105 ? -6.482 -6.803 3.273 1.00 94.38 105 LEU A C 1
ATOM 808 O O . LEU A 1 105 ? -5.968 -7.166 4.326 1.00 94.38 105 LEU A O 1
ATOM 812 N N . LEU A 1 106 ? -7.466 -5.912 3.222 1.00 93.12 106 LEU A N 1
ATOM 813 C CA . LEU A 1 106 ? -8.075 -5.287 4.401 1.00 93.12 106 LEU A CA 1
ATOM 814 C C . LEU A 1 106 ? -9.533 -5.742 4.573 1.00 93.12 106 LEU A C 1
ATOM 816 O O . LEU A 1 106 ? -10.367 -5.068 5.184 1.00 93.12 106 LEU A O 1
ATOM 820 N N . THR A 1 107 ? -9.867 -6.908 4.008 1.00 91.31 107 THR A N 1
ATOM 821 C CA . THR A 1 107 ? -11.210 -7.483 4.074 1.00 91.31 107 THR A CA 1
ATOM 822 C C . THR A 1 107 ? -11.643 -7.667 5.518 1.00 91.31 107 THR A C 1
ATOM 824 O O . THR A 1 107 ? -10.922 -8.259 6.317 1.00 91.31 107 THR A O 1
ATOM 827 N N . LYS A 1 108 ? -12.859 -7.211 5.831 1.00 91.38 108 LYS A N 1
ATOM 828 C CA . LYS A 1 108 ? -13.433 -7.253 7.185 1.00 91.38 108 LYS A CA 1
ATOM 829 C C . LYS A 1 108 ? -12.635 -6.463 8.235 1.00 91.38 108 LYS A C 1
ATOM 831 O O . LYS A 1 108 ? -12.902 -6.653 9.411 1.00 91.38 108 LYS A O 1
ATOM 836 N N . ASN A 1 109 ? -11.750 -5.540 7.847 1.00 94.19 109 ASN A N 1
ATOM 837 C CA . ASN A 1 109 ? -10.959 -4.739 8.791 1.00 94.19 109 ASN A CA 1
ATOM 838 C C . ASN A 1 109 ? -11.680 -3.483 9.329 1.00 94.19 109 ASN A C 1
ATOM 840 O O . ASN A 1 109 ? -11.052 -2.582 9.869 1.00 94.19 109 ASN A O 1
ATOM 844 N N . GLY A 1 110 ? -13.003 -3.384 9.152 1.00 92.12 110 GLY A N 1
ATOM 845 C CA . GLY A 1 110 ? -13.781 -2.244 9.653 1.00 92.12 110 GLY A CA 1
ATOM 846 C C . GLY A 1 110 ? -13.543 -0.918 8.917 1.00 92.12 110 GLY A C 1
ATOM 847 O O . GLY A 1 110 ? -13.834 0.134 9.476 1.00 92.12 110 GLY A O 1
ATOM 848 N N . LEU A 1 111 ? -13.039 -0.959 7.677 1.00 92.94 111 LEU A N 1
ATOM 849 C CA . LEU A 1 111 ? -12.809 0.223 6.835 1.00 92.94 111 LEU A CA 1
ATOM 850 C C . LEU A 1 111 ? -14.065 1.107 6.765 1.00 92.94 111 LEU A C 1
ATOM 852 O O . LEU A 1 111 ? -15.134 0.644 6.358 1.00 92.94 111 LEU A O 1
ATOM 856 N N . HIS A 1 112 ? -13.925 2.387 7.108 1.00 92.94 112 HIS A N 1
ATOM 857 C CA . HIS A 1 112 ? -15.020 3.353 7.078 1.00 92.94 112 HIS A CA 1
ATOM 858 C C . HIS A 1 112 ? -14.599 4.618 6.335 1.00 92.94 112 HIS A C 1
ATOM 860 O O . HIS A 1 112 ? -13.738 5.351 6.806 1.00 92.94 112 HIS A O 1
ATOM 866 N N . GLY A 1 113 ? -15.234 4.907 5.200 1.00 91.12 113 GLY A N 1
ATOM 867 C CA . GLY A 1 113 ? -14.937 6.090 4.393 1.00 91.12 113 GLY A CA 1
ATOM 868 C C . GLY A 1 113 ? -14.847 5.753 2.911 1.00 91.12 113 GLY A C 1
ATOM 869 O O . GLY A 1 113 ? -15.587 4.904 2.414 1.00 91.12 113 GLY A O 1
ATOM 870 N N . THR A 1 114 ? -13.945 6.427 2.201 1.00 91.00 114 THR A N 1
ATOM 871 C CA . THR A 1 114 ? -13.778 6.280 0.748 1.00 91.00 114 THR A CA 1
ATOM 872 C C . THR A 1 114 ? -12.344 5.942 0.393 1.00 91.00 114 THR A C 1
ATOM 874 O O . THR A 1 114 ? -11.421 6.549 0.927 1.00 91.00 114 THR A O 1
ATOM 877 N N . ILE A 1 115 ? -12.158 5.040 -0.570 1.00 89.81 115 ILE A N 1
ATOM 878 C CA . ILE A 1 115 ? -10.834 4.751 -1.122 1.00 89.81 115 ILE A CA 1
ATOM 879 C C . ILE A 1 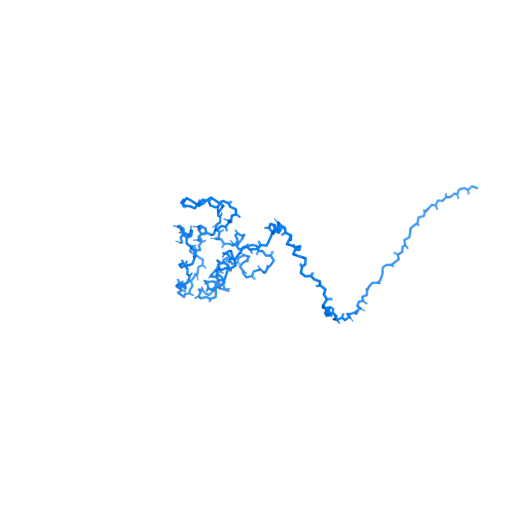115 ? -10.371 5.950 -1.971 1.00 89.81 115 ILE A C 1
ATOM 881 O O . ILE A 1 115 ? -11.114 6.378 -2.860 1.00 89.81 115 ILE A O 1
ATOM 885 N N . PRO A 1 116 ? -9.171 6.506 -1.721 1.00 90.69 116 PRO A N 1
ATOM 886 C CA . PRO A 1 116 ? -8.641 7.635 -2.474 1.00 90.69 116 PRO A CA 1
ATOM 887 C C . PRO A 1 116 ? -8.391 7.250 -3.935 1.00 90.69 116 PRO A C 1
ATOM 889 O O . PRO A 1 116 ? -7.936 6.147 -4.239 1.00 90.69 116 PRO A O 1
ATOM 892 N N . THR A 1 117 ? -8.634 8.183 -4.857 1.00 91.44 117 THR A N 1
ATOM 893 C CA . THR A 1 117 ? -8.427 7.963 -6.303 1.00 91.44 117 THR A CA 1
ATOM 894 C C . THR A 1 117 ? -6.964 7.700 -6.668 1.00 91.44 117 THR A C 1
ATOM 896 O O . THR A 1 117 ? -6.660 7.054 -7.670 1.00 91.44 117 THR A O 1
ATOM 899 N N . GLU A 1 118 ? -6.049 8.144 -5.812 1.00 92.81 118 GLU A N 1
ATOM 900 C CA . GLU A 1 118 ? -4.610 7.944 -5.907 1.00 92.81 118 GLU A CA 1
ATOM 901 C C . GLU A 1 118 ? -4.194 6.475 -5.779 1.00 92.81 118 GLU A C 1
ATOM 903 O O . GLU A 1 118 ? -3.048 6.155 -6.087 1.00 92.8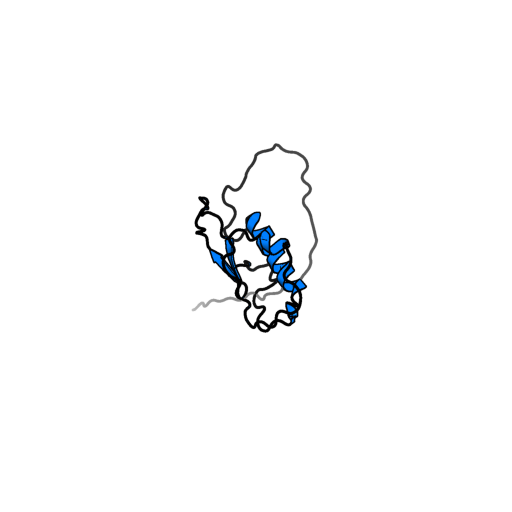1 118 GLU A O 1
ATOM 908 N N . ILE A 1 119 ? -5.116 5.566 -5.431 1.00 91.75 119 ILE A N 1
ATOM 909 C CA . ILE A 1 119 ? -4.904 4.117 -5.546 1.00 91.75 119 ILE A CA 1
ATOM 910 C C . ILE A 1 119 ? -4.421 3.713 -6.948 1.00 91.75 119 ILE A C 1
ATOM 912 O O . ILE A 1 119 ? -3.629 2.785 -7.077 1.00 91.75 119 ILE A O 1
ATOM 916 N N . GLY A 1 120 ? -4.800 4.461 -7.993 1.00 89.44 120 GLY A N 1
ATOM 917 C CA . GLY A 1 120 ? -4.330 4.236 -9.364 1.00 89.44 120 GLY A CA 1
ATOM 918 C C . GLY A 1 120 ? -2.817 4.411 -9.568 1.00 89.44 120 GLY A C 1
ATOM 919 O O . GLY A 1 120 ? -2.292 3.994 -10.598 1.00 89.44 120 GLY A O 1
ATOM 920 N N . ILE A 1 121 ? -2.097 4.998 -8.604 1.00 91.00 121 ILE A N 1
ATOM 921 C CA . ILE A 1 121 ? -0.626 5.066 -8.607 1.00 91.00 121 ILE A CA 1
ATOM 922 C C . ILE A 1 121 ? -0.013 3.681 -8.356 1.00 91.00 121 ILE A C 1
ATOM 924 O O . ILE A 1 121 ? 1.086 3.414 -8.847 1.00 91.00 121 ILE A O 1
ATOM 928 N N . LEU A 1 122 ? -0.721 2.793 -7.646 1.00 91.12 122 LEU A N 1
ATOM 929 C CA . LEU A 1 122 ? -0.321 1.403 -7.423 1.00 91.12 122 LEU A CA 1
ATOM 930 C C . LEU A 1 122 ? -0.552 0.585 -8.703 1.00 91.12 122 LEU A C 1
ATOM 932 O O . LEU A 1 122 ? -1.394 -0.305 -8.767 1.00 91.12 122 LEU A O 1
ATOM 936 N N . SER A 1 123 ? 0.198 0.893 -9.759 1.00 89.06 123 SER A N 1
ATOM 937 C CA . SER A 1 123 ? 0.036 0.294 -11.092 1.00 89.06 123 SER A CA 1
ATOM 938 C C . SER A 1 123 ? 0.294 -1.215 -11.134 1.00 89.06 123 SER A C 1
ATOM 940 O O . SER A 1 123 ? -0.071 -1.879 -12.101 1.00 89.06 123 SER A O 1
ATOM 942 N N . SER A 1 124 ? 0.939 -1.752 -10.096 1.00 90.69 124 SER A N 1
ATOM 943 C CA . SER A 1 124 ? 1.224 -3.180 -9.935 1.00 90.69 124 SER A CA 1
ATOM 944 C C . SER A 1 124 ? 0.180 -3.919 -9.093 1.00 90.69 124 SER A C 1
ATOM 946 O O . SER A 1 124 ? 0.271 -5.143 -8.984 1.00 90.69 124 SER A O 1
ATOM 948 N N . LEU A 1 125 ? -0.805 -3.204 -8.533 1.00 92.00 125 LEU A N 1
ATOM 949 C CA . LEU A 1 125 ? -1.858 -3.766 -7.695 1.00 92.00 125 LEU A CA 1
ATOM 950 C C . LEU A 1 125 ? -2.780 -4.676 -8.515 1.00 92.00 125 LEU A C 1
ATOM 952 O O . LEU A 1 125 ? -3.217 -4.335 -9.614 1.00 92.00 125 LEU A O 1
ATOM 956 N N . ARG A 1 126 ? -3.077 -5.846 -7.958 1.00 91.19 126 ARG A N 1
ATOM 957 C CA . ARG A 1 126 ? -3.872 -6.913 -8.582 1.00 91.19 126 ARG A CA 1
ATOM 958 C C . ARG A 1 126 ? -5.075 -7.311 -7.748 1.00 91.19 126 ARG A C 1
ATOM 960 O O . ARG A 1 126 ? -6.064 -7.757 -8.318 1.00 91.19 126 ARG A O 1
ATOM 967 N N . SER A 1 127 ? -4.975 -7.164 -6.430 1.00 90.19 127 SER A N 1
ATOM 968 C CA . SER A 1 127 ? -6.011 -7.559 -5.477 1.00 90.19 127 SER A CA 1
ATOM 969 C C . SER A 1 127 ? -6.222 -6.468 -4.427 1.00 90.19 127 SER A C 1
ATOM 971 O O . SER A 1 127 ? -5.241 -5.891 -3.949 1.00 90.19 127 SER A O 1
ATOM 973 N N . LEU A 1 128 ? -7.490 -6.199 -4.095 1.00 86.62 128 LEU A N 1
ATOM 974 C CA . LEU A 1 128 ? -7.959 -5.235 -3.090 1.00 86.62 128 LEU A CA 1
ATOM 975 C C . LEU A 1 128 ? -9.163 -5.807 -2.323 1.00 86.62 128 LEU A C 1
ATOM 977 O O . LEU A 1 128 ? -10.036 -6.397 -3.003 1.00 86.62 128 LEU A O 1
#

InterPro domains:
  IPR032675 Leucine-rich repeat domain superfamily [G3DSA:3.80.10.10] (44-128)

Secondary structure (DSSP, 8-state):
--------PPP-----------------------SS--TTSPPHHHHHHHHHHHHHHHHTTGGGSS--TTTT-TTS-TTSSTTEEEES--TT-S-TTS-EEEEE--TTS---S---GGGGG-TT--B-

Nearest PDB structures (foldseek):
  4z61-assembly2_B  TM=6.264E-01  e=2.350E-03  Daucus carota
  6r1h-assembly2_B  TM=7.513E-01  e=1.671E-02  Arabidopsis thaliana

Mean predicted aligned error: 14.06 Å

Radius of gyration: 23.7 Å; Cα contacts (8 Å, |Δi|>4): 122; chains: 1; bounding box: 67×42×66 Å

Solvent-accessible surface area (backbone atoms only — not comparable to full-atom values): 8557 Å² total; per-residue (Å²): 134,82,86,88,88,84,88,85,85,86,87,85,84,86,88,83,87,82,91,78,83,86,87,79,81,88,82,78,96,71,87,78,68,74,95,60,78,56,93,84,61,73,50,80,63,44,50,53,48,45,53,40,50,54,46,39,35,67,42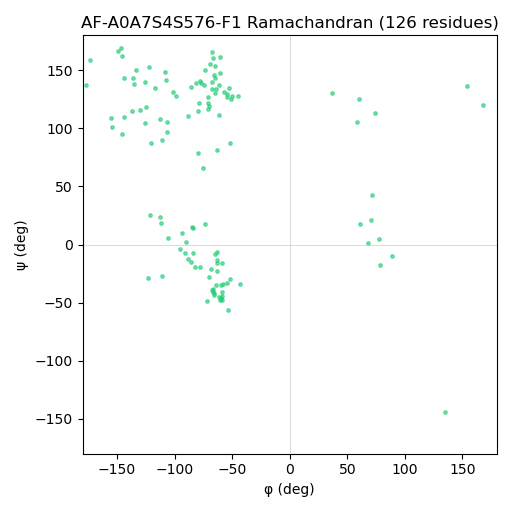,21,42,41,91,66,30,78,69,50,54,60,62,90,43,86,92,52,62,71,54,74,16,65,42,33,40,58,38,43,77,52,92,96,59,92,64,66,88,48,66,39,54,29,33,40,55,65,81,91,28,62,76,46,76,54,81,56,79,59,57,71,72,45,77,62,51,79,46,114

Organism: NCBI:txid49249

Sequence (128 aa):
SSLPSTSFQPSSSPSTAPSSQPTISSLPSTSFQPSSSPSWALSPTQKKEREVLMKIFTSTGGENWLDNTGWMEENEHHCDWYGIACSLWIPGLNNNNDIRVVEILLTKNGLHGTIPTEIGILSSLRSL

Foldseek 3Di:
DDDDDDDDDDDDDDDDDDDDDDDDDDDDPPPPDPPDDPPQDADPLQVLVLVLQLVQCVQFVVVQWPAFPPRPPPRDRPCPTPQWHWALDAPPDPGSPHIATATGDSPPRNGHHDRDPSVVSRVNYDYD

=== Feature glossary ===
The record interleaves many kinds of information about one protein. Here is each kind framed as the question it answers.

Q: What does the local fold look like, residue by residue?
A: The Foldseek 3Di string encodes local tertiary geometry as a 20-letter alphabet — one character per residue — derived from the relative positions of nearby Cα atoms. Unlike the amino-acid sequence, 3Di is a direct function of the 3D structure, so two proteins with the same fold have similar 3Di strings even at low sequence identity.

Q: Which residues are in helices, strands, or loops?
A: The SS8 string is DSSP's per-residue secondary-structure call. α-helix (H) means an i→i+4 H-bond ladder; β-strand (E) means the residue participates in a β-sheet; 3₁₀ (G) and π (I) are tighter and wider helices; T/S are turns/bends; '-' is loop.

Q: How big and how compact is the whole molecule?
A: Radius of gyration (Rg) is the root-mean-square distance of Cα atoms from their centroid — a single number for overall size and compactness. A globular domain of N residues has Rg ≈ 2.2·N^0.38 Å; an extended or disordered chain has a much larger Rg. The Cα contact count is the number of residue pairs whose Cα atoms are within 8 Å and are more than four positions apart in sequence — a standard proxy for tertiary packing density. The bounding box is the smallest axis-aligned box enclosing all Cα atoms.

Q: Where is each backbone atom in 3D?
A: Structure coordinates are given as an mmCIF _atom_site loop: one row per atom with element, residue name, chain id, sequence number, and x/y/z position in Å. Only the four main-chain atoms per residue are included here; side chains are omitted to keep the record compact.

Q: What is the amino-acid chain?
A: Primary structure: the covalent order of the twenty standard amino acids along the backbone. Two proteins with the same sequence will (almost always) fold to the same structure; two with 30% identity often share a fold but not the details.

Q: What if only a Cα trace is available?
A: Three-state secondary structure (P-SEA) collapses the eight DSSP classes into helix (a), strand (b), and coil (c). P-SEA assigns these from Cα geometry alone — distances and angles — without requiring backbone oxygens, so it works on any Cα trace.

Q: What family and function is it annotated with?
A: Database cross-references. InterPro integrates a dozen domain/family signature databases into unified entries with residue-range hits. GO terms attach function/process/location labels with evidence codes. CATH codes position the fold in a four-level structural taxonomy. Organism is the NCBI-taxonomy species name.

Q: How confident is the AlphaFold model at each residue?
A: pLDDT is the predicted lDDT-Cα score: AlphaFold's confidence that the local environment of each residue (all inter-atomic distances within 15 Å) is correctly placed. It is a per-residue number between 0 and 100, with higher meaning more reliable.

Q: How mobile is each atom in the crystal?
A: B-factor (Debye–Waller factor) reflects atomic displacement in the crystal lattice. It is an experimental observable (units Å²), not a prediction; low values mean the atom is pinned down, high values mean it moves or is heterogeneous across the crystal.

Q: Which residues are buried vs exposed?
A: SASA measures how much of the protein is reachable by solvent. It is computed by rolling a water-sized probe over the atomic surface and summing the exposed area (Å²). Per-residue SASA distinguishes core (buried, low SASA) from surface (exposed, high SASA) residues; total SASA is a whole-molecule size measure.

Q: What do the diagnostic plots show?
A: Plot images: a contact map (which residues are close in 3D, as an N×N binary image), a Ramachandran scatter (backbone torsion angles, revealing secondary-structure composition at a glance), and — for AlphaFold structures — a PAE heatmap (pairwise prediction confidence).

Q: What known structures does this most resemble?
A: The Foldseek neighbor list gives the closest experimentally determined structures in the PDB, ranked by structural alignment. TM-score near 1 means near-identical fold; near 0.3 means only rough topology match. This is how one finds what a novel AlphaFold prediction most resembles in the solved-structure universe.

Q: Are the domains correctly placed relative to each other?
A: Predicted aligned error is AlphaFold's pairwise confidence. Unlike pLDDT (per-residue), PAE is per-residue-pair and captures whether two parts of the structure are correctly placed relative to each other. Units are ångströms of expected positional error.

Q: What do the rendered images show?
A: Structure images are PyMOL renders from six orthogonal camera directions. Cartoon representation draws helices as coils and strands as arrows; sticks shows the backbone as bonds; surface shows the solvent-excluded envelope. Rainbow coloring maps sequence position to hue (blue→red, N→C); chain coloring assigns a distinct color per polypeptide.

Q: What are the backbone torsion angles?
A: φ (phi) and ψ (psi) are the two rotatable backbone dihedrals per residue: φ is the C(i-1)–N–Cα–C torsion, ψ is the N–Cα–C–N(i+1) torsion, both in degrees on (−180°, 180°]. α-helical residues cluster near (−60°, −45°); β-strand residues near (−120°, +130°). A Ramachandran plot is simply a scatter of (φ, ψ) for every residue.